Protein AF-A6G5E5-F1 (afdb_monomer)

Nearest PDB structures (foldseek):
  4jgk-assembly3_C  TM=8.802E-01  e=1.884E-04  synthetic construct
  4k0c-assembly1_A  TM=8.537E-01  e=1.272E-03  synthetic construct
  6fx7-assembly1_A  TM=9.025E-01  e=3.855E-03  Archaeoglobus fulgidus DSM 4304
  4gvw-assembly1_A  TM=8.928E-01  e=6.310E-03  unclassified
  1vhu-assembly1_A  TM=8.977E-01  e=9.132E-03  Archaeoglobus fulgidus

Organis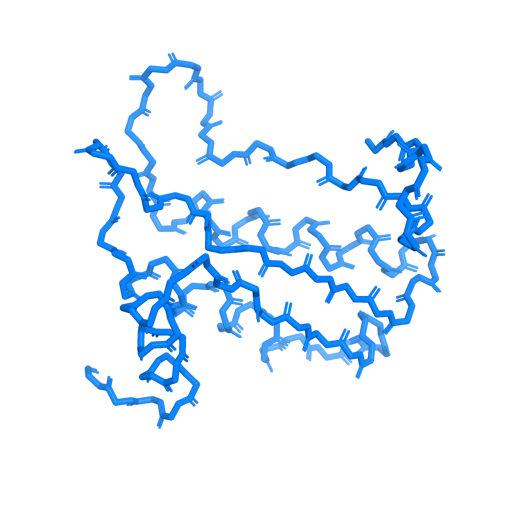m: NCBI:txid391625

Secondary structure (DSSP, 8-state):
-EE-TTSSSSEE----SSSSTTSPP-HHHHHHHHHHHHHHHHHHT-SEEEEE--S-STTS--HHHHHHHHHHHHHH--SS--SEEEEE-SSHHHHHHHHHHHHT--

Radius of gyration: 13.58 Å; Cα contacts (8 Å, |Δi|>4): 144; chains: 1; bounding box: 31×35×32 Å

Foldseek 3Di:
DAAPPPDPDGDDDDFDQDPDPPDEGDLVSLLVRLLVVQVVCVVVVPQEDEAEQPQPDPRGDPSLSSLLSNCVSVVVDDDNPNNYYHYDYPDPVSVVSNVCSNVVPD

Mean predicted aligned error: 4.05 Å

Solvent-accessible surface area (backbone atoms only — not comparable to full-atom values): 6144 Å² total; per-residue (Å²): 108,45,76,39,78,91,48,94,55,76,59,40,82,74,68,70,46,48,98,48,92,91,55,72,35,49,65,68,33,38,28,53,31,41,48,51,52,38,53,50,21,47,79,69,68,35,52,62,50,79,43,62,85,54,54,59,51,102,70,37,42,59,54,52,58,32,32,33,33,39,48,48,45,66,66,69,54,82,65,83,36,48,72,39,80,40,82,46,57,95,49,68,68,51,41,52,34,43,50,32,36,72,74,65,62,127

InterPro domains:
  IPR002589 Macro domain [PF01661] (1-69)
  IPR002589 Macro domain [PS51154] (1-106)
  IPR043472 Macro domain-like [G3DSA:3.40.220.10] (1-104)
  IPR043472 Macro domain-like [SSF52949] (1-103)

pLDDT: mean 90.86, std 8.85, range [51.25, 97.56]

Sequence (106 aa):
MTDAGKMKAKNLIHVPNTPKPGEQVQVEDIARAASAVIVVCELKGYQSVAVPLMGAFDTGIPAEEAARAIHSEFRSHRGERPSRVLFVARNKDEVDVFEMAIDGIG

Structure (mmCIF, N/CA/C/O backbone):
data_AF-A6G5E5-F1
#
_entry.id   AF-A6G5E5-F1
#
loop_
_atom_site.group_PDB
_atom_site.id
_atom_site.type_symbol
_atom_site.label_atom_id
_atom_site.label_alt_id
_atom_site.label_comp_id
_atom_site.label_asym_id
_atom_site.label_entity_id
_atom_site.label_seq_id
_atom_site.pdbx_PDB_ins_code
_atom_site.Cartn_x
_atom_site.Cartn_y
_atom_site.Cartn_z
_atom_site.occupancy
_atom_site.B_iso_or_equiv
_atom_site.auth_seq_id
_atom_site.auth_comp_id
_atom_site.auth_asym_id
_atom_site.auth_atom_id
_atom_site.pdbx_PDB_model_num
ATOM 1 N N . MET A 1 1 ? 3.174 13.451 6.558 1.00 90.94 1 MET A N 1
ATOM 2 C CA . MET A 1 1 ? 1.719 13.171 6.571 1.00 90.94 1 MET A CA 1
ATOM 3 C C . MET A 1 1 ? 0.971 14.481 6.401 1.00 90.94 1 MET A C 1
ATOM 5 O O . MET A 1 1 ? 1.410 15.469 6.976 1.00 90.94 1 MET A O 1
ATOM 9 N N . THR A 1 2 ? -0.113 14.499 5.629 1.00 95.44 2 THR A N 1
ATOM 10 C CA . THR A 1 2 ? -0.952 15.691 5.402 1.00 95.44 2 THR A CA 1
ATOM 11 C C . THR A 1 2 ? -2.437 15.340 5.495 1.00 95.44 2 THR A C 1
ATOM 13 O O . THR A 1 2 ? -2.807 14.165 5.561 1.00 95.44 2 THR A O 1
ATOM 16 N N . ASP A 1 3 ? -3.299 16.354 5.515 1.00 94.25 3 ASP A N 1
ATOM 17 C CA . ASP A 1 3 ? -4.734 16.181 5.275 1.00 94.25 3 ASP A CA 1
ATOM 18 C C . ASP A 1 3 ? -4.985 15.635 3.853 1.00 94.25 3 ASP A C 1
ATOM 20 O O . ASP A 1 3 ? -4.178 15.872 2.946 1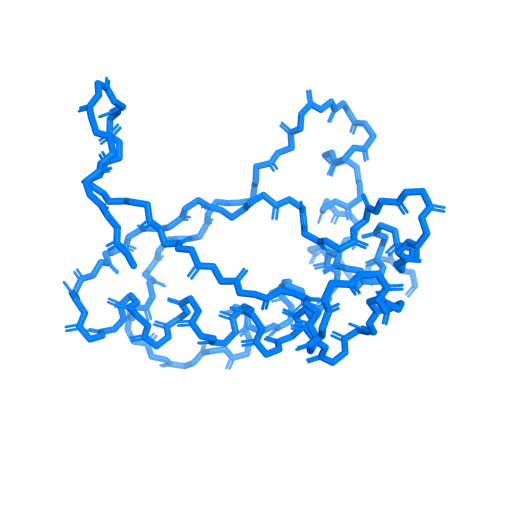.00 94.25 3 ASP A O 1
ATOM 24 N N . ALA A 1 4 ? -6.058 14.859 3.672 1.00 93.50 4 ALA A N 1
ATOM 25 C CA . ALA A 1 4 ? -6.413 14.255 2.382 1.00 93.50 4 ALA A CA 1
ATOM 26 C C . ALA A 1 4 ? -7.397 15.109 1.548 1.00 93.50 4 ALA A C 1
ATOM 28 O O . ALA A 1 4 ? -7.825 14.708 0.462 1.00 93.50 4 ALA A O 1
ATOM 29 N N . GLY A 1 5 ? -7.770 16.291 2.036 1.00 94.12 5 GLY A N 1
ATOM 30 C CA . GLY A 1 5 ? -8.642 17.242 1.365 1.00 94.12 5 GLY A CA 1
ATOM 31 C C . GLY A 1 5 ? -10.050 16.693 1.164 1.00 94.12 5 GLY A C 1
ATOM 32 O O . GLY A 1 5 ? -10.785 16.432 2.109 1.00 94.12 5 GLY A O 1
ATOM 33 N N . LYS A 1 6 ? -10.449 16.537 -0.103 1.00 95.19 6 LYS A N 1
ATOM 34 C CA . LYS A 1 6 ? -11.801 16.086 -0.483 1.00 95.19 6 LYS A CA 1
ATOM 35 C C . LYS A 1 6 ? -11.953 14.560 -0.526 1.00 95.19 6 LYS A C 1
ATOM 37 O O . LYS A 1 6 ? -13.014 14.064 -0.904 1.00 95.19 6 LYS A O 1
ATOM 42 N N . MET A 1 7 ? -10.901 13.806 -0.210 1.00 92.56 7 MET A N 1
ATOM 43 C CA . MET A 1 7 ? -10.950 12.345 -0.200 1.00 92.56 7 MET A CA 1
ATOM 44 C C . MET A 1 7 ? -11.723 11.825 1.019 1.00 92.56 7 MET A C 1
ATOM 46 O O . MET A 1 7 ? -11.807 12.480 2.050 1.00 92.56 7 MET A O 1
ATOM 50 N N . LYS A 1 8 ? -12.248 10.595 0.929 1.00 91.00 8 LYS A N 1
ATOM 51 C CA . LYS A 1 8 ? -12.851 9.905 2.088 1.00 91.00 8 LYS A CA 1
ATOM 52 C C . LYS A 1 8 ? -11.815 9.474 3.135 1.00 91.00 8 LYS A C 1
ATOM 54 O O . LYS A 1 8 ? -12.174 9.209 4.280 1.00 91.00 8 LYS A O 1
ATOM 59 N N . ALA A 1 9 ? -10.552 9.336 2.732 1.00 93.56 9 ALA A N 1
ATOM 60 C CA . ALA A 1 9 ? -9.455 9.070 3.651 1.00 93.56 9 ALA A CA 1
ATOM 61 C C . ALA A 1 9 ? -9.244 10.276 4.576 1.00 93.56 9 ALA A C 1
ATOM 63 O O . ALA A 1 9 ? -9.453 11.410 4.166 1.00 93.56 9 ALA A O 1
ATOM 64 N N . LYS A 1 10 ? -8.806 10.038 5.816 1.00 93.50 10 LYS A N 1
ATOM 65 C CA . LYS A 1 10 ? -8.530 11.126 6.768 1.00 93.50 10 LYS A CA 1
ATOM 66 C C . LYS A 1 10 ? -7.227 11.851 6.439 1.00 93.50 10 LYS A C 1
ATOM 68 O O . LYS A 1 10 ? -7.147 13.069 6.512 1.00 93.50 10 LYS A O 1
ATOM 73 N N . ASN A 1 11 ? -6.189 11.089 6.103 1.00 96.75 11 ASN A N 1
ATOM 74 C CA . ASN A 1 11 ? -4.838 11.604 5.934 1.00 96.75 11 ASN A CA 1
ATOM 75 C C . ASN A 1 11 ? -4.112 10.892 4.795 1.00 96.75 11 ASN A C 1
ATOM 77 O O . ASN A 1 11 ? -4.391 9.731 4.499 1.00 96.75 11 ASN A O 1
ATOM 81 N N . LEU A 1 12 ? -3.151 11.602 4.205 1.00 96.06 12 LEU A N 1
ATOM 82 C CA . LEU A 1 12 ? -2.174 11.063 3.265 1.00 96.06 12 LEU A CA 1
ATOM 83 C C . LEU A 1 12 ? -0.849 10.827 3.990 1.00 96.06 12 LEU A C 1
ATOM 85 O O . LEU A 1 12 ? -0.263 11.746 4.579 1.00 96.06 12 LEU A O 1
ATOM 89 N N . ILE A 1 13 ? -0.378 9.584 3.947 1.00 95.50 13 ILE A N 1
ATOM 90 C CA . ILE A 1 13 ? 0.932 9.194 4.462 1.00 95.50 13 ILE A CA 1
ATOM 91 C C . ILE A 1 13 ? 1.905 9.257 3.285 1.00 95.50 13 ILE A C 1
ATOM 93 O O . ILE A 1 13 ? 1.787 8.496 2.333 1.00 95.50 13 ILE A O 1
ATOM 97 N N . HIS A 1 14 ? 2.844 10.198 3.352 1.00 92.50 14 HIS A N 1
ATOM 98 C CA . HIS A 1 14 ? 3.916 10.340 2.369 1.00 92.50 14 HIS A CA 1
ATOM 99 C C . HIS A 1 14 ? 5.117 9.557 2.870 1.00 92.50 14 HIS A C 1
ATOM 101 O O . HIS A 1 14 ? 5.563 9.812 3.992 1.00 92.50 14 HIS A O 1
ATOM 107 N N . VAL A 1 15 ? 5.618 8.630 2.059 1.00 90.88 15 VAL A N 1
ATOM 108 C CA . VAL A 1 15 ? 6.760 7.791 2.416 1.00 90.88 15 VAL A CA 1
ATOM 109 C C . VAL A 1 15 ? 7.766 7.802 1.269 1.00 90.88 15 VAL A C 1
ATOM 111 O O . VAL A 1 15 ? 7.371 7.534 0.134 1.00 90.88 15 VAL A O 1
ATOM 114 N N . PRO A 1 16 ? 9.040 8.145 1.526 1.00 86.25 16 PRO A N 1
ATOM 115 C CA . PRO A 1 16 ? 10.076 8.037 0.513 1.00 86.25 16 PRO A CA 1
ATOM 116 C C . PRO A 1 16 ? 10.343 6.561 0.213 1.00 86.25 16 PRO A C 1
ATOM 118 O O . PRO A 1 16 ? 10.493 5.752 1.125 1.00 86.25 16 PRO A O 1
ATOM 121 N N . ASN A 1 17 ? 10.412 6.231 -1.070 1.00 82.19 17 ASN A N 1
ATOM 122 C CA . ASN A 1 17 ? 10.718 4.894 -1.572 1.00 82.19 17 ASN A CA 1
ATOM 123 C C . ASN A 1 17 ? 12.069 4.835 -2.308 1.00 82.19 17 ASN A C 1
ATOM 125 O O . ASN A 1 17 ? 12.369 3.835 -2.950 1.00 82.19 17 ASN A O 1
ATOM 129 N N . THR A 1 18 ? 12.866 5.904 -2.217 1.00 82.62 18 THR A N 1
ATOM 130 C CA . THR A 1 18 ? 14.279 5.950 -2.608 1.00 82.62 18 THR A CA 1
ATOM 131 C C . THR A 1 18 ? 15.067 6.815 -1.617 1.00 82.62 18 THR A C 1
ATOM 133 O O . THR A 1 18 ? 14.494 7.735 -1.019 1.00 82.62 18 THR A O 1
ATOM 136 N N . PRO A 1 19 ? 16.381 6.576 -1.439 1.00 74.00 19 PRO A N 1
ATOM 137 C CA . PRO A 1 19 ? 17.219 7.406 -0.571 1.00 74.00 19 PRO A CA 1
ATOM 138 C C . PRO A 1 19 ? 17.437 8.819 -1.124 1.00 74.00 19 PRO A C 1
ATOM 140 O O . PRO A 1 19 ? 17.459 9.785 -0.359 1.00 74.00 19 PRO A O 1
ATOM 143 N N . LYS A 1 20 ? 17.598 8.948 -2.450 1.00 78.62 20 LYS A N 1
ATOM 144 C CA . LYS A 1 20 ? 17.740 10.235 -3.142 1.00 78.62 20 LYS A CA 1
ATOM 145 C C . LYS A 1 20 ? 16.926 10.280 -4.442 1.00 78.62 20 LYS A C 1
ATOM 147 O O . LYS A 1 20 ? 16.670 9.237 -5.051 1.00 78.62 20 LYS A O 1
ATOM 152 N N . PRO A 1 21 ? 16.534 11.482 -4.906 1.00 74.25 21 PRO A N 1
ATOM 153 C CA . PRO A 1 21 ? 15.927 11.647 -6.223 1.00 74.25 21 PRO A CA 1
ATOM 154 C C . PRO A 1 21 ? 16.850 11.126 -7.332 1.00 74.25 21 PRO A C 1
ATOM 156 O O . PRO A 1 21 ? 18.019 11.501 -7.386 1.00 74.25 21 PRO A O 1
ATOM 159 N N . GLY A 1 22 ? 16.317 10.286 -8.221 1.00 74.75 22 GLY A N 1
ATOM 160 C CA . GLY A 1 22 ? 17.051 9.735 -9.367 1.00 74.75 22 GLY A CA 1
ATOM 161 C C . GLY A 1 22 ? 17.888 8.484 -9.078 1.00 74.75 22 GLY A C 1
ATOM 162 O O . GLY A 1 22 ? 18.463 7.934 -10.012 1.00 74.75 22 GLY A O 1
ATOM 163 N N . GLU A 1 23 ? 17.951 8.014 -7.828 1.00 81.25 23 GLU A N 1
ATOM 164 C CA . GLU A 1 23 ? 18.540 6.707 -7.507 1.00 81.25 23 GLU A CA 1
ATOM 165 C C . GLU A 1 23 ? 17.555 5.563 -7.801 1.00 81.25 23 GLU A C 1
ATOM 167 O O . GLU A 1 23 ? 16.334 5.742 -7.776 1.00 81.25 23 GLU A O 1
ATOM 172 N N . GLN A 1 24 ? 18.102 4.378 -8.081 1.00 82.12 24 GLN A N 1
ATOM 173 C CA . GLN A 1 24 ? 17.320 3.175 -8.344 1.00 82.12 24 GLN A CA 1
ATOM 174 C C . GLN A 1 24 ? 16.695 2.651 -7.047 1.00 82.12 24 GLN A C 1
ATOM 176 O O . GLN A 1 24 ? 17.398 2.415 -6.065 1.00 82.12 24 GLN A O 1
ATOM 181 N N . VAL A 1 25 ? 15.381 2.433 -7.077 1.00 87.12 25 VAL A N 1
ATOM 182 C CA . VAL A 1 25 ? 14.624 1.792 -5.992 1.00 87.12 25 VAL A CA 1
ATOM 183 C C . VAL A 1 25 ? 15.161 0.381 -5.758 1.00 87.12 25 VAL A C 1
ATOM 185 O O . VAL A 1 25 ? 15.340 -0.360 -6.723 1.00 87.12 25 VAL A O 1
ATOM 188 N N . GLN A 1 26 ? 15.367 -0.002 -4.498 1.00 90.50 26 GLN A N 1
ATOM 189 C CA . GLN A 1 26 ? 15.627 -1.388 -4.100 1.00 90.50 26 GLN A CA 1
ATOM 190 C C . GLN A 1 26 ? 14.426 -1.987 -3.355 1.00 90.50 26 GLN A C 1
ATOM 192 O O . GLN A 1 26 ? 13.582 -1.268 -2.811 1.00 90.50 26 GLN A O 1
ATOM 197 N N . VAL A 1 27 ? 14.356 -3.317 -3.283 1.00 92.44 27 VAL A N 1
ATOM 198 C CA . VAL A 1 27 ? 13.290 -4.036 -2.559 1.00 92.44 27 VAL A CA 1
ATOM 199 C C . VAL A 1 27 ? 13.258 -3.624 -1.082 1.00 92.44 27 VAL A C 1
ATOM 201 O O . VAL A 1 27 ? 12.189 -3.411 -0.508 1.00 92.44 27 VAL A O 1
ATOM 204 N N . GLU A 1 28 ? 14.426 -3.407 -0.478 1.00 92.50 28 GLU A N 1
ATOM 205 C CA . GLU A 1 28 ? 14.573 -2.97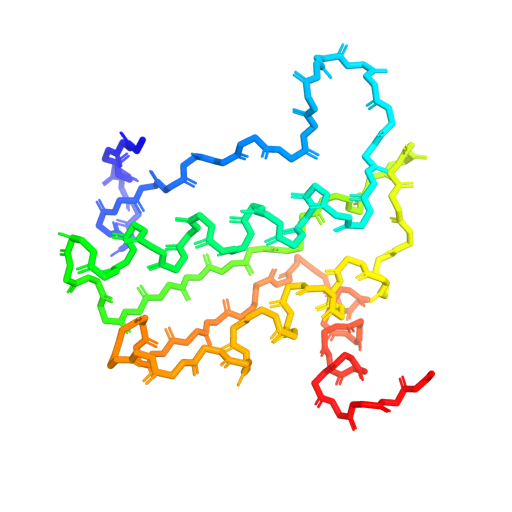5 0.913 1.00 92.50 28 GLU A CA 1
ATOM 206 C C . GLU A 1 28 ? 14.066 -1.547 1.152 1.00 92.50 28 GLU A C 1
ATOM 208 O O . GLU A 1 28 ? 13.705 -1.205 2.281 1.00 92.50 28 GLU A O 1
ATOM 213 N N . ASP A 1 29 ? 14.051 -0.685 0.129 1.00 92.50 29 ASP A N 1
ATOM 214 C CA . ASP A 1 29 ? 13.427 0.638 0.235 1.00 92.50 29 ASP A CA 1
ATOM 215 C C . ASP A 1 29 ? 11.904 0.506 0.335 1.00 92.50 29 ASP A C 1
ATOM 217 O O . ASP A 1 29 ? 11.272 1.189 1.142 1.00 92.50 29 ASP A O 1
ATOM 221 N N . ILE A 1 30 ? 11.316 -0.416 -0.432 1.00 94.69 30 ILE A N 1
ATOM 222 C CA . ILE A 1 30 ? 9.871 -0.674 -0.424 1.00 94.69 30 ILE A CA 1
ATOM 223 C C . ILE A 1 30 ? 9.428 -1.337 0.874 1.00 94.69 30 ILE A C 1
ATOM 225 O O . ILE A 1 30 ? 8.427 -0.913 1.457 1.00 94.69 30 ILE A O 1
ATOM 229 N N . ALA A 1 31 ? 10.198 -2.307 1.368 1.00 95.06 31 ALA A N 1
ATOM 230 C CA . ALA A 1 31 ? 9.950 -2.914 2.670 1.00 95.06 31 ALA A CA 1
ATOM 231 C C . ALA A 1 31 ? 9.966 -1.846 3.776 1.00 95.06 31 ALA A C 1
ATOM 233 O O . ALA A 1 31 ? 8.970 -1.660 4.472 1.00 95.06 31 ALA A O 1
ATOM 234 N N . ARG A 1 32 ? 11.032 -1.032 3.851 1.00 95.06 32 ARG A N 1
ATOM 235 C CA . ARG A 1 32 ? 11.124 0.073 4.824 1.00 95.06 32 ARG A CA 1
ATOM 236 C C . ARG A 1 32 ? 9.980 1.071 4.695 1.00 95.06 32 ARG A C 1
ATOM 238 O O . ARG A 1 32 ? 9.492 1.572 5.711 1.00 95.06 32 ARG A O 1
ATOM 245 N N . ALA A 1 33 ? 9.545 1.367 3.472 1.00 95.31 33 ALA A N 1
ATOM 246 C CA . ALA A 1 33 ? 8.414 2.250 3.250 1.00 95.31 33 ALA A CA 1
ATOM 247 C C . ALA A 1 33 ? 7.118 1.660 3.832 1.00 95.31 33 ALA A C 1
ATOM 249 O O . ALA A 1 33 ? 6.394 2.354 4.550 1.00 95.31 33 ALA A O 1
ATOM 250 N N . ALA A 1 34 ? 6.847 0.375 3.594 1.00 96.56 34 ALA A N 1
ATOM 251 C CA . ALA A 1 34 ? 5.697 -0.316 4.169 1.00 96.56 34 ALA A CA 1
ATOM 252 C C . ALA A 1 34 ? 5.768 -0.374 5.708 1.00 96.56 34 ALA A C 1
ATOM 254 O O . ALA A 1 34 ? 4.783 -0.023 6.366 1.00 96.56 34 ALA A O 1
ATOM 255 N N . SER A 1 35 ? 6.928 -0.688 6.299 1.00 96.44 35 SER A N 1
ATOM 256 C CA . SER A 1 35 ? 7.099 -0.665 7.761 1.00 96.44 35 SER A CA 1
ATOM 257 C C . SER A 1 35 ? 6.834 0.733 8.337 1.00 96.44 35 SER A C 1
ATOM 259 O O . SER A 1 35 ? 6.163 0.874 9.360 1.00 96.44 35 SER A O 1
ATOM 261 N N . ALA A 1 36 ? 7.290 1.796 7.664 1.00 96.50 36 ALA A N 1
ATOM 262 C CA . ALA A 1 36 ? 7.026 3.170 8.089 1.00 96.50 36 ALA A CA 1
ATOM 263 C C . ALA A 1 36 ? 5.524 3.509 8.070 1.00 96.50 36 ALA A C 1
ATOM 265 O O . ALA A 1 36 ? 5.034 4.183 8.979 1.00 96.50 36 ALA A O 1
ATOM 266 N N . VAL A 1 37 ? 4.772 3.015 7.078 1.00 97.06 37 VAL A N 1
ATOM 267 C CA . VAL A 1 37 ? 3.306 3.158 7.044 1.00 97.06 37 VAL A CA 1
ATOM 268 C C . VAL A 1 37 ? 2.659 2.471 8.247 1.00 97.06 37 VAL A C 1
ATOM 270 O O . VAL A 1 37 ? 1.790 3.072 8.883 1.00 97.06 37 VAL A O 1
ATOM 273 N N . ILE A 1 38 ? 3.081 1.246 8.577 1.00 97.50 38 ILE A N 1
ATOM 274 C CA . ILE A 1 38 ? 2.570 0.487 9.730 1.00 97.50 38 ILE A CA 1
ATOM 275 C C . ILE A 1 38 ? 2.786 1.278 11.022 1.00 97.50 38 ILE A C 1
ATOM 277 O O . ILE A 1 38 ? 1.821 1.558 11.734 1.00 97.50 38 ILE A O 1
ATOM 281 N N . VAL A 1 39 ? 4.015 1.740 11.263 1.00 96.69 39 VAL A N 1
ATOM 282 C CA . VAL A 1 39 ? 4.366 2.543 12.445 1.00 96.69 39 VAL A CA 1
ATOM 283 C C . VAL A 1 39 ? 3.507 3.807 12.533 1.00 96.69 39 VAL A C 1
ATOM 285 O O . VAL A 1 39 ? 2.993 4.146 13.599 1.00 96.69 39 VAL A O 1
ATOM 288 N N . VAL A 1 40 ? 3.289 4.510 11.417 1.00 96.44 40 VAL A N 1
ATOM 289 C CA . VAL A 1 40 ? 2.409 5.690 11.401 1.00 96.44 40 VAL A CA 1
ATOM 290 C C . VAL A 1 40 ? 0.969 5.314 11.754 1.00 96.44 40 VAL A C 1
ATOM 292 O O . VAL A 1 40 ? 0.321 6.049 12.503 1.00 96.44 40 VAL A O 1
ATOM 295 N N . CYS A 1 41 ? 0.462 4.185 11.255 1.00 96.88 41 CYS A N 1
ATOM 296 C CA . CYS A 1 41 ? -0.883 3.718 11.584 1.00 96.88 41 CYS A CA 1
ATOM 297 C C . CYS A 1 41 ? -1.032 3.412 13.076 1.00 96.88 41 CYS A C 1
ATOM 299 O O . CYS A 1 41 ? -2.036 3.803 13.671 1.00 96.88 41 CYS A O 1
ATOM 301 N N . GLU A 1 42 ? -0.033 2.789 13.697 1.00 96.25 42 GLU A N 1
ATOM 302 C CA . GLU A 1 42 ? -0.028 2.528 15.138 1.00 96.25 42 GLU A CA 1
ATOM 303 C C . GLU A 1 42 ? -0.002 3.825 15.947 1.00 96.25 42 GLU A C 1
ATOM 305 O O . GLU A 1 42 ? -0.897 4.067 16.759 1.00 96.25 42 GLU A O 1
ATOM 310 N N . LEU A 1 43 ? 0.961 4.706 15.660 1.00 95.62 43 LEU A N 1
ATOM 311 C CA . LEU A 1 43 ? 1.146 5.966 16.384 1.00 95.62 43 LEU A CA 1
ATOM 312 C C . LEU A 1 43 ? -0.061 6.904 16.275 1.00 95.62 43 LEU A C 1
ATOM 314 O O . LEU A 1 43 ? -0.306 7.710 17.173 1.00 95.62 43 LEU A O 1
ATOM 318 N N . LYS A 1 44 ? -0.799 6.845 15.163 1.00 95.81 44 LYS A N 1
ATOM 319 C CA . LYS A 1 44 ? -1.983 7.684 14.922 1.00 95.81 44 LYS A CA 1
ATOM 320 C C . LYS A 1 44 ? -3.304 6.973 15.199 1.00 95.81 44 LYS A C 1
ATOM 322 O O . LYS A 1 44 ? -4.358 7.596 15.079 1.00 95.81 44 LYS A O 1
ATOM 327 N N . GLY A 1 45 ? -3.269 5.697 15.574 1.00 95.94 45 GLY A N 1
ATOM 328 C CA . GLY A 1 45 ? -4.469 4.906 15.826 1.00 95.94 45 GLY A CA 1
ATOM 329 C C . GLY A 1 45 ? -5.321 4.661 14.574 1.00 95.94 45 GLY A C 1
ATOM 330 O O . GLY A 1 45 ? -6.538 4.483 14.688 1.00 95.94 45 GLY A O 1
ATOM 331 N N . TYR A 1 46 ? -4.726 4.664 13.377 1.00 96.50 46 TYR A N 1
ATOM 332 C CA . TYR A 1 46 ? -5.447 4.362 12.142 1.00 96.50 46 TYR A CA 1
ATOM 333 C C . TYR A 1 46 ? -5.761 2.869 12.055 1.00 96.50 46 TYR A C 1
ATOM 335 O O . TYR A 1 46 ? -4.881 2.016 12.092 1.00 96.50 46 TYR A O 1
ATOM 343 N N . GLN A 1 47 ? -7.050 2.561 11.927 1.00 96.56 47 GLN A N 1
ATOM 344 C CA . GLN A 1 47 ? -7.543 1.185 11.841 1.00 96.56 47 GLN A CA 1
ATOM 345 C C . GLN A 1 47 ? -7.403 0.596 10.439 1.00 96.56 47 GLN A C 1
ATOM 347 O O . GLN A 1 47 ? -7.278 -0.613 10.285 1.00 96.56 47 GLN A O 1
ATOM 352 N N . SER A 1 48 ? -7.431 1.447 9.416 1.00 97.19 48 SER A N 1
ATOM 353 C CA . SER A 1 48 ? -7.377 1.021 8.027 1.00 97.19 48 SER A CA 1
ATOM 354 C C . SER A 1 48 ? -6.424 1.877 7.217 1.00 97.19 48 SER A C 1
ATOM 356 O O . SER A 1 48 ? -6.423 3.101 7.377 1.00 97.19 48 SER A O 1
ATOM 358 N N . VAL A 1 49 ? -5.704 1.249 6.293 1.00 97.56 49 VAL A N 1
ATOM 359 C CA . VAL A 1 49 ? -4.841 1.933 5.329 1.00 97.56 49 VAL A CA 1
ATOM 360 C C . VAL A 1 49 ? -5.036 1.354 3.932 1.00 97.56 49 VAL A C 1
ATOM 362 O O . VAL A 1 49 ? -5.266 0.157 3.771 1.00 97.56 49 VAL A O 1
ATOM 365 N N . ALA A 1 50 ? -4.976 2.229 2.933 1.00 97.06 50 ALA A N 1
ATOM 366 C CA . ALA A 1 50 ? -4.945 1.862 1.528 1.00 97.06 50 ALA A CA 1
ATOM 367 C C . ALA A 1 50 ? -3.530 2.115 1.001 1.00 97.06 50 ALA A C 1
ATOM 369 O O . ALA A 1 50 ? -3.016 3.224 1.154 1.00 97.06 50 ALA A O 1
ATOM 370 N N . VAL A 1 51 ? -2.905 1.091 0.426 1.00 96.25 51 VAL A N 1
ATOM 371 C CA . VAL A 1 51 ? -1.510 1.117 -0.018 1.00 96.25 51 VAL A CA 1
ATOM 372 C C . VAL A 1 51 ? -1.479 0.823 -1.517 1.00 96.25 51 VAL A C 1
ATOM 374 O O . VAL A 1 51 ? -1.941 -0.243 -1.927 1.00 96.25 51 VAL A O 1
ATOM 377 N N . PRO A 1 52 ? -1.003 1.759 -2.351 1.00 94.44 52 PRO A N 1
ATOM 378 C CA . PRO A 1 52 ? -0.829 1.500 -3.772 1.00 94.44 52 PRO A CA 1
ATOM 379 C C . PRO A 1 52 ? 0.398 0.616 -4.013 1.00 94.44 52 PRO A C 1
ATOM 381 O O . PRO A 1 52 ? 1.236 0.446 -3.125 1.00 94.44 52 PRO A O 1
ATOM 384 N N . LEU A 1 53 ? 0.554 0.115 -5.237 1.00 92.19 53 LEU A N 1
ATOM 385 C CA . LEU A 1 53 ? 1.843 -0.422 -5.658 1.00 92.19 53 LEU A CA 1
ATOM 386 C C . LEU A 1 53 ? 2.890 0.708 -5.649 1.00 92.19 53 LEU A C 1
ATOM 388 O O . LEU A 1 53 ? 2.680 1.772 -6.234 1.00 92.19 53 LEU A O 1
ATOM 392 N N . MET A 1 54 ? 4.001 0.494 -4.944 1.00 88.50 54 MET A N 1
ATOM 393 C CA . MET A 1 54 ? 5.090 1.464 -4.787 1.00 88.50 54 MET A CA 1
ATOM 394 C C . MET A 1 54 ? 6.385 0.870 -5.333 1.00 88.50 54 MET A C 1
ATOM 396 O O . MET A 1 54 ? 6.662 -0.299 -5.105 1.00 88.50 54 MET A O 1
ATOM 400 N N . GLY A 1 55 ? 7.202 1.673 -6.018 1.00 80.75 55 GLY A N 1
ATOM 401 C CA . GLY A 1 55 ? 8.516 1.230 -6.506 1.00 80.75 55 GLY A CA 1
ATOM 402 C C . GLY A 1 55 ? 8.514 0.511 -7.854 1.00 80.75 55 GLY A C 1
ATOM 403 O O . GLY A 1 55 ? 9.584 0.348 -8.431 1.00 80.75 55 GLY A O 1
ATOM 404 N N . ALA A 1 56 ? 7.339 0.154 -8.376 1.00 73.81 56 ALA A N 1
ATOM 405 C CA . ALA A 1 56 ? 7.155 -0.395 -9.716 1.00 73.81 56 ALA A CA 1
ATOM 406 C C . ALA A 1 56 ? 6.993 0.745 -10.741 1.00 73.81 56 ALA A C 1
ATOM 408 O O . ALA A 1 56 ? 5.882 1.141 -11.094 1.00 73.81 56 ALA A O 1
ATOM 409 N N . PHE A 1 57 ? 8.117 1.321 -11.164 1.00 71.75 57 PHE A N 1
ATOM 410 C CA . PHE A 1 57 ? 8.195 2.354 -12.206 1.00 71.75 57 PHE A CA 1
ATOM 411 C C . PHE A 1 57 ? 9.188 1.918 -13.292 1.00 71.75 57 PHE A C 1
ATOM 413 O O . PHE A 1 57 ? 9.906 0.942 -13.094 1.00 71.75 57 PHE A O 1
ATOM 420 N N . ASP A 1 58 ? 9.281 2.659 -14.401 1.00 64.38 58 ASP A N 1
ATOM 421 C CA . ASP A 1 58 ? 10.119 2.310 -15.566 1.00 64.38 58 ASP A CA 1
ATOM 422 C C . ASP A 1 58 ? 11.600 2.027 -15.231 1.00 64.38 58 ASP A C 1
ATOM 424 O O . ASP A 1 58 ? 12.274 1.296 -15.950 1.00 64.38 58 ASP A O 1
ATOM 428 N N . THR A 1 59 ? 12.113 2.582 -14.129 1.00 66.94 59 THR A N 1
ATOM 429 C CA . THR A 1 59 ? 13.483 2.365 -13.622 1.00 66.94 59 THR A CA 1
ATOM 430 C C . THR A 1 59 ? 13.514 1.738 -12.223 1.00 66.94 59 THR A C 1
ATOM 432 O O . THR A 1 59 ? 14.514 1.847 -11.513 1.00 66.94 59 THR A O 1
ATOM 435 N N . GLY A 1 60 ? 12.389 1.186 -11.773 1.00 75.56 60 GLY A N 1
ATOM 436 C CA . GLY A 1 60 ? 12.205 0.618 -10.443 1.00 75.56 60 GLY A CA 1
ATOM 437 C C . GLY A 1 60 ? 12.512 -0.877 -10.373 1.00 75.56 60 GLY A C 1
ATOM 438 O O . GLY A 1 60 ? 13.227 -1.425 -11.210 1.00 75.56 60 GLY A O 1
ATOM 439 N N . ILE A 1 61 ? 11.953 -1.528 -9.356 1.00 89.06 61 ILE A N 1
ATOM 440 C CA . ILE A 1 61 ? 11.997 -2.989 -9.206 1.00 89.06 61 ILE A CA 1
ATOM 441 C C . ILE A 1 61 ? 10.807 -3.642 -9.927 1.00 89.06 61 ILE A C 1
ATOM 443 O O . ILE A 1 61 ? 9.793 -2.968 -10.155 1.00 89.06 61 ILE A O 1
ATOM 447 N N . PRO A 1 62 ? 10.885 -4.944 -10.261 1.00 91.38 62 PRO A N 1
ATOM 448 C CA . PRO A 1 62 ? 9.742 -5.686 -10.779 1.00 91.38 62 PRO A CA 1
ATOM 449 C C . PRO A 1 62 ? 8.503 -5.525 -9.890 1.00 91.38 62 PRO A C 1
ATOM 451 O O . PRO A 1 62 ?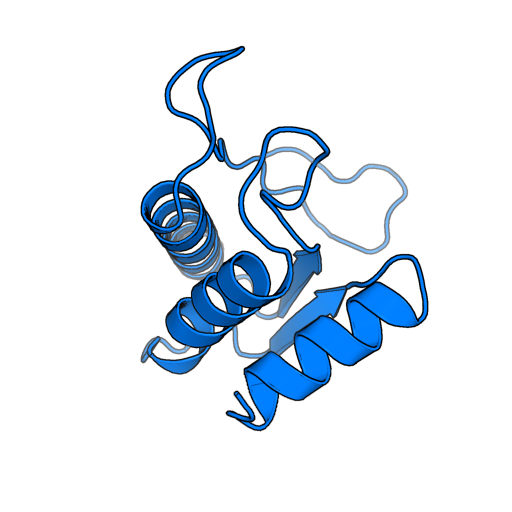 8.584 -5.556 -8.660 1.00 91.38 62 PRO A O 1
ATOM 454 N N . ALA A 1 63 ? 7.336 -5.377 -10.520 1.00 91.88 63 ALA A N 1
ATOM 455 C CA . ALA A 1 63 ? 6.069 -5.162 -9.821 1.00 91.88 63 ALA A CA 1
ATOM 456 C C . ALA A 1 63 ? 5.760 -6.275 -8.803 1.00 91.88 63 ALA A C 1
ATOM 458 O O . ALA A 1 63 ? 5.292 -5.997 -7.700 1.00 91.88 63 ALA A O 1
ATOM 459 N N . GLU A 1 64 ? 6.085 -7.519 -9.152 1.00 92.25 64 GLU A N 1
ATOM 460 C CA . GLU A 1 64 ? 5.930 -8.690 -8.288 1.00 92.25 64 GLU A CA 1
ATOM 461 C C . GLU A 1 64 ? 6.792 -8.598 -7.025 1.00 92.25 64 GLU A C 1
ATOM 463 O O . GLU A 1 64 ? 6.301 -8.857 -5.927 1.00 92.25 64 GLU A O 1
ATOM 468 N N . GLU A 1 65 ? 8.053 -8.178 -7.149 1.00 92.94 65 GLU A N 1
ATOM 469 C CA . GLU A 1 65 ? 8.949 -8.001 -6.002 1.00 92.94 65 GLU A CA 1
ATOM 470 C C . GLU A 1 65 ? 8.449 -6.887 -5.079 1.00 92.94 65 GLU A C 1
ATOM 472 O O . GLU A 1 65 ? 8.393 -7.066 -3.860 1.00 92.94 65 GLU A O 1
ATOM 477 N N . ALA A 1 66 ? 8.005 -5.766 -5.656 1.00 93.94 66 ALA A N 1
ATOM 478 C CA . ALA A 1 66 ? 7.401 -4.673 -4.902 1.00 93.94 66 ALA A CA 1
ATOM 479 C C . ALA A 1 66 ? 6.155 -5.131 -4.131 1.00 93.94 66 ALA A C 1
ATOM 481 O O . ALA A 1 66 ? 6.032 -4.872 -2.932 1.00 93.94 66 ALA A O 1
ATOM 482 N N . ALA A 1 67 ? 5.239 -5.835 -4.796 1.00 95.25 67 ALA A N 1
ATOM 483 C CA . ALA A 1 67 ? 4.013 -6.323 -4.178 1.00 95.25 67 ALA A CA 1
ATOM 484 C C . ALA A 1 67 ? 4.296 -7.353 -3.077 1.00 95.25 67 ALA A C 1
ATOM 486 O O . ALA A 1 67 ? 3.705 -7.265 -1.997 1.00 95.25 67 ALA A O 1
ATOM 487 N N . ARG A 1 68 ? 5.240 -8.279 -3.299 1.00 94.94 68 ARG A N 1
ATOM 488 C CA . ARG A 1 68 ? 5.676 -9.247 -2.279 1.00 94.94 68 ARG A CA 1
ATOM 489 C C . ARG A 1 68 ? 6.289 -8.555 -1.071 1.00 94.94 68 ARG A C 1
ATOM 491 O O . ARG A 1 68 ? 5.959 -8.934 0.051 1.00 94.94 68 ARG A O 1
ATOM 498 N N . ALA A 1 69 ? 7.135 -7.546 -1.274 1.00 95.50 69 ALA A N 1
ATOM 499 C CA . ALA A 1 69 ? 7.732 -6.784 -0.181 1.00 95.50 69 ALA A CA 1
ATOM 500 C C . ALA A 1 69 ? 6.657 -6.074 0.652 1.00 95.50 69 ALA A C 1
ATOM 502 O O . ALA A 1 69 ? 6.608 -6.246 1.869 1.00 95.50 69 ALA A O 1
ATOM 503 N N . ILE A 1 70 ? 5.732 -5.358 -0.001 1.00 96.00 70 ILE A N 1
ATOM 504 C CA . ILE A 1 70 ? 4.614 -4.683 0.677 1.00 96.00 70 ILE A CA 1
ATOM 505 C C . ILE A 1 70 ? 3.773 -5.700 1.461 1.00 96.00 70 ILE A C 1
ATOM 507 O O . ILE A 1 70 ? 3.532 -5.514 2.654 1.00 96.00 70 ILE A O 1
ATOM 511 N N . HIS A 1 71 ? 3.336 -6.784 0.816 1.00 96.38 71 HIS A N 1
ATOM 512 C CA . HIS A 1 71 ? 2.495 -7.793 1.456 1.00 96.38 71 HIS A CA 1
ATOM 513 C C . HIS A 1 71 ? 3.200 -8.464 2.641 1.00 96.38 71 HIS A C 1
ATOM 515 O O . HIS A 1 71 ? 2.588 -8.620 3.699 1.00 96.38 71 HIS A O 1
ATOM 521 N N . SER A 1 72 ? 4.480 -8.809 2.498 1.00 95.94 72 SER A N 1
ATOM 522 C CA . SER A 1 72 ? 5.260 -9.475 3.546 1.00 95.94 72 SER A CA 1
ATOM 523 C C . SER A 1 72 ? 5.402 -8.611 4.798 1.00 95.94 72 SER A C 1
ATOM 525 O O . SER A 1 72 ? 5.237 -9.119 5.909 1.00 95.94 72 SER A O 1
ATOM 527 N N . GLU A 1 73 ? 5.622 -7.304 4.645 1.00 96.50 73 GLU A N 1
ATOM 528 C CA . GLU A 1 73 ? 5.693 -6.367 5.774 1.00 96.50 73 GLU A CA 1
ATOM 529 C C . GLU A 1 73 ? 4.361 -6.293 6.528 1.00 96.50 73 GLU A C 1
ATOM 531 O O . GLU A 1 73 ? 4.311 -6.493 7.742 1.00 96.50 73 GLU A O 1
ATOM 536 N N . PHE A 1 74 ? 3.244 -6.111 5.817 1.00 96.44 74 PHE A N 1
ATOM 537 C CA . PHE A 1 74 ? 1.929 -6.076 6.466 1.00 96.44 74 PHE A CA 1
ATOM 538 C C . PHE A 1 74 ? 1.511 -7.424 7.061 1.00 96.44 74 PHE A C 1
ATOM 540 O O . PHE A 1 74 ? 0.841 -7.450 8.092 1.00 96.44 74 PHE A O 1
ATOM 547 N N . ARG A 1 75 ? 1.892 -8.547 6.443 1.00 95.12 75 ARG A N 1
ATOM 548 C CA . ARG A 1 75 ? 1.536 -9.891 6.919 1.00 95.12 75 ARG A CA 1
ATOM 549 C C . ARG A 1 75 ? 2.373 -10.344 8.113 1.00 95.12 75 ARG A C 1
ATOM 551 O O . ARG A 1 75 ? 1.876 -11.095 8.954 1.00 95.12 75 ARG A O 1
ATOM 558 N N . SER A 1 76 ? 3.638 -9.937 8.174 1.00 95.00 76 SER A N 1
ATOM 559 C CA . SER A 1 76 ? 4.531 -10.248 9.296 1.00 95.00 76 SER A CA 1
ATOM 560 C C . SER A 1 76 ? 4.250 -9.385 10.527 1.00 95.00 76 SER A C 1
ATOM 562 O O . SER A 1 76 ? 4.589 -9.792 11.642 1.00 95.00 76 SER A O 1
ATOM 564 N N . HIS A 1 77 ? 3.574 -8.246 10.344 1.00 94.50 77 HIS A N 1
ATOM 565 C CA . HIS A 1 77 ? 3.165 -7.366 11.429 1.00 94.50 77 HIS A CA 1
ATOM 566 C C . HIS A 1 77 ? 2.305 -8.082 12.476 1.00 94.50 77 HIS A C 1
ATOM 568 O O . HIS A 1 77 ? 1.366 -8.814 12.157 1.00 94.50 77 HIS A O 1
ATOM 574 N N . ARG A 1 78 ? 2.620 -7.860 13.756 1.00 93.19 78 ARG A N 1
ATOM 575 C CA . ARG A 1 78 ? 1.921 -8.471 14.904 1.00 93.19 78 ARG A CA 1
ATOM 576 C C . ARG A 1 78 ? 1.154 -7.467 15.761 1.00 93.19 78 ARG A C 1
ATOM 578 O O . ARG A 1 78 ? 0.521 -7.874 16.731 1.00 93.19 78 ARG A O 1
ATOM 585 N N . GLY A 1 79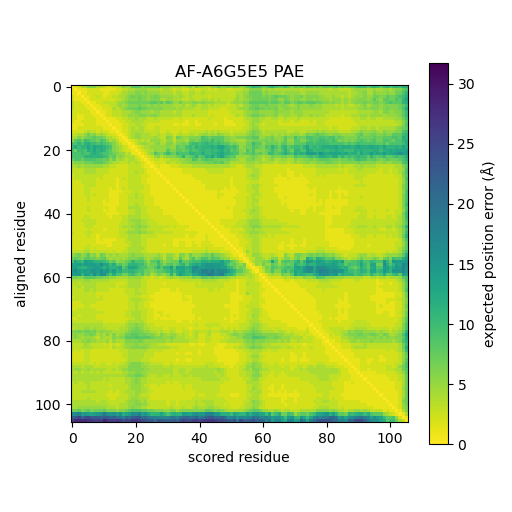 ? 1.224 -6.179 15.432 1.00 92.38 79 GLY A N 1
ATOM 586 C CA . GLY A 1 79 ? 0.495 -5.142 16.152 1.00 92.38 79 GLY A CA 1
ATOM 587 C C . GLY A 1 79 ? -1.007 -5.175 15.867 1.00 92.38 79 GLY A C 1
ATOM 588 O O . GLY A 1 79 ? -1.475 -5.761 14.894 1.00 92.38 79 GLY A O 1
ATOM 589 N N . GLU A 1 80 ? -1.784 -4.503 16.717 1.00 92.62 80 GLU A N 1
ATOM 5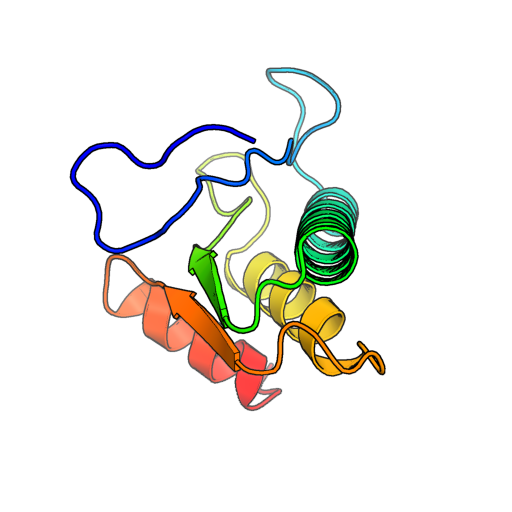90 C CA . GLU A 1 80 ? -3.244 -4.415 16.561 1.00 92.62 80 GLU A CA 1
ATOM 591 C C . GLU A 1 80 ? -3.677 -3.526 15.385 1.00 92.62 80 GLU A C 1
ATOM 593 O O . GLU A 1 80 ? -4.838 -3.558 14.968 1.00 92.62 80 GLU A O 1
ATOM 598 N N . ARG A 1 81 ? -2.777 -2.663 14.893 1.00 93.69 81 ARG A N 1
ATOM 599 C CA . ARG A 1 81 ? -3.070 -1.661 13.864 1.00 93.69 81 ARG A CA 1
ATOM 600 C C . ARG A 1 81 ? -1.979 -1.629 12.791 1.00 93.69 81 ARG A C 1
ATOM 602 O O . ARG A 1 81 ? -0.810 -1.728 13.143 1.00 93.69 81 ARG A O 1
ATOM 609 N N . PRO A 1 82 ? -2.342 -1.402 11.518 1.00 96.56 82 PRO A N 1
ATOM 610 C CA . PRO A 1 82 ? -3.715 -1.320 11.013 1.00 96.56 82 PRO A CA 1
ATOM 611 C C . PRO A 1 82 ? -4.398 -2.701 11.019 1.00 96.56 82 PRO A C 1
ATOM 613 O O . PRO A 1 82 ? -3.791 -3.698 10.650 1.00 96.56 82 PRO A O 1
ATOM 616 N N . SER A 1 83 ? -5.673 -2.758 11.412 1.00 95.00 83 SER A N 1
ATOM 617 C CA . SER A 1 83 ? -6.468 -4.000 11.432 1.00 95.00 83 SER A CA 1
ATOM 618 C C . SER A 1 83 ? -7.056 -4.353 10.060 1.00 95.00 83 SER A C 1
ATOM 620 O O . SER A 1 83 ? -7.512 -5.473 9.837 1.00 95.00 83 SER A O 1
ATOM 622 N N . ARG A 1 84 ? -7.046 -3.399 9.120 1.00 96.44 84 ARG A N 1
ATOM 623 C CA . ARG A 1 84 ? -7.433 -3.603 7.723 1.00 96.44 84 ARG A CA 1
ATOM 624 C C . ARG A 1 84 ? -6.437 -2.935 6.782 1.00 96.44 84 ARG A C 1
ATOM 626 O O . ARG A 1 84 ? -6.234 -1.725 6.840 1.00 96.44 84 ARG A O 1
ATOM 633 N N . VAL A 1 85 ? -5.895 -3.708 5.853 1.00 97.06 85 VAL A N 1
ATOM 634 C CA . VAL A 1 85 ? -5.022 -3.213 4.785 1.00 97.06 85 VAL A CA 1
ATOM 635 C C . VAL A 1 85 ? -5.726 -3.456 3.457 1.00 97.06 85 VAL A C 1
ATOM 637 O O . VAL A 1 85 ? -6.241 -4.547 3.226 1.00 97.06 85 VAL A O 1
ATOM 640 N N . LEU A 1 86 ? -5.803 -2.429 2.612 1.00 96.38 86 LEU A N 1
ATOM 641 C CA . LEU A 1 86 ? -6.287 -2.545 1.240 1.00 96.38 86 LEU A CA 1
ATOM 642 C C . LEU A 1 86 ? -5.119 -2.286 0.296 1.00 96.38 86 LEU A C 1
ATOM 644 O O . LEU A 1 86 ? -4.541 -1.200 0.338 1.00 96.38 86 LEU A O 1
ATOM 648 N N . PHE A 1 87 ? -4.802 -3.241 -0.573 1.00 96.56 87 PHE A N 1
ATOM 649 C CA . PHE A 1 87 ? -3.913 -2.982 -1.701 1.00 96.56 87 PHE A CA 1
ATOM 650 C C . PHE A 1 87 ? -4.721 -2.396 -2.852 1.00 96.56 87 PHE A C 1
ATOM 652 O O . PHE A 1 87 ? -5.795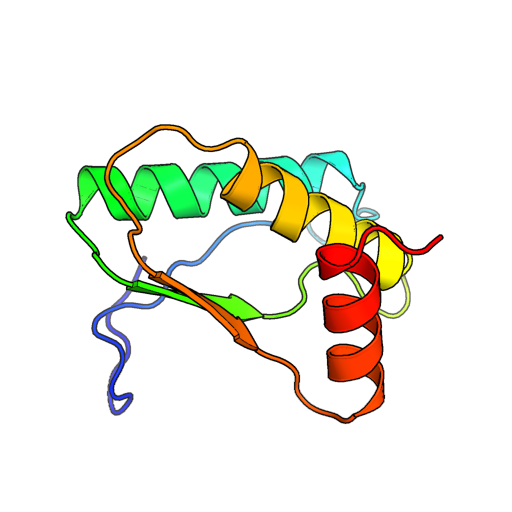 -2.896 -3.188 1.00 96.56 87 PHE A O 1
ATOM 659 N N . VAL A 1 88 ? -4.248 -1.274 -3.390 1.00 94.62 88 VAL A N 1
ATOM 660 C CA . VAL A 1 88 ? -4.963 -0.506 -4.411 1.00 94.62 88 VAL A CA 1
ATOM 661 C C . VAL A 1 88 ? -4.188 -0.566 -5.715 1.00 94.62 88 VAL A C 1
ATOM 663 O O . VAL A 1 88 ? -3.048 -0.116 -5.791 1.00 94.62 88 VAL A O 1
ATOM 666 N N . ALA A 1 89 ? -4.848 -1.088 -6.739 1.00 93.00 89 ALA A N 1
ATOM 667 C CA . ALA A 1 89 ? -4.335 -1.205 -8.093 1.00 93.00 89 ALA A CA 1
ATOM 668 C C . ALA A 1 89 ? -5.048 -0.220 -9.030 1.00 93.00 89 ALA A C 1
ATOM 670 O O . ALA A 1 89 ? -6.226 0.099 -8.843 1.00 93.00 89 ALA A O 1
ATOM 671 N N . ARG A 1 90 ? -4.333 0.263 -10.048 1.00 90.88 90 ARG A N 1
ATOM 672 C CA . ARG A 1 90 ? -4.864 1.172 -11.080 1.00 90.88 90 ARG A CA 1
ATOM 673 C C . ARG A 1 90 ? -5.502 0.436 -12.255 1.00 90.88 90 ARG A C 1
ATOM 675 O O . ARG A 1 90 ? -6.366 0.999 -12.922 1.00 90.88 90 ARG A O 1
ATOM 682 N N . ASN A 1 91 ? -5.056 -0.785 -12.530 1.00 92.31 91 ASN A N 1
ATOM 683 C CA . ASN A 1 91 ? -5.482 -1.604 -13.663 1.00 92.31 91 ASN A CA 1
ATOM 684 C C . ASN A 1 91 ? -5.495 -3.096 -13.279 1.00 92.31 91 ASN A C 1
ATOM 686 O O . ASN A 1 91 ? -5.137 -3.452 -12.159 1.00 92.31 91 ASN A O 1
ATOM 690 N N . LYS A 1 92 ? -5.948 -3.956 -14.202 1.00 94.06 92 LYS A N 1
ATOM 691 C CA . LYS A 1 92 ? -6.048 -5.408 -13.983 1.00 94.06 92 LYS A CA 1
ATOM 692 C C . LYS A 1 92 ? -4.678 -6.043 -13.730 1.00 94.06 92 LYS A C 1
ATOM 694 O O . LYS A 1 92 ? -4.574 -6.850 -12.820 1.00 94.06 92 LYS A O 1
ATOM 699 N N . ASP A 1 93 ? -3.649 -5.620 -14.456 1.00 91.81 93 ASP A N 1
ATOM 700 C CA . ASP A 1 93 ? -2.301 -6.180 -14.319 1.00 91.81 93 ASP A CA 1
ATOM 701 C C . ASP A 1 93 ? -1.750 -5.972 -12.896 1.00 91.81 93 ASP A C 1
ATOM 703 O O . ASP A 1 93 ? -1.243 -6.899 -12.277 1.00 91.81 93 ASP A O 1
ATOM 707 N N . GLU A 1 94 ? -1.920 -4.776 -12.318 1.00 93.00 94 GLU A N 1
ATOM 708 C CA . GLU A 1 94 ? -1.537 -4.508 -10.924 1.00 93.00 94 GLU A CA 1
ATOM 709 C C . GLU A 1 94 ? -2.383 -5.311 -9.915 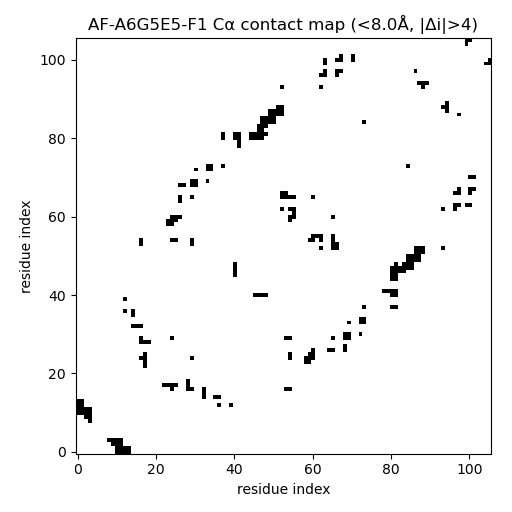1.00 93.00 94 GLU A C 1
ATOM 711 O O . GLU A 1 94 ? -1.881 -5.659 -8.846 1.00 93.00 94 GLU A O 1
ATOM 716 N N . VAL A 1 95 ? -3.652 -5.613 -10.231 1.00 95.50 95 VAL A N 1
ATOM 717 C CA . VAL A 1 95 ? -4.477 -6.513 -9.402 1.00 95.50 95 VAL A CA 1
ATOM 718 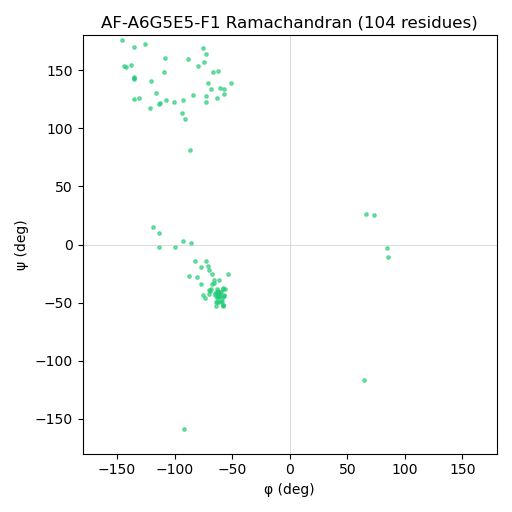C C . VAL A 1 95 ? -3.873 -7.912 -9.400 1.00 95.50 95 VAL A C 1
ATOM 720 O O . VAL A 1 95 ? -3.657 -8.460 -8.323 1.00 95.50 95 VAL A O 1
ATOM 723 N N . ASP A 1 96 ? -3.550 -8.448 -10.577 1.00 94.88 96 ASP A N 1
ATOM 724 C CA . ASP A 1 96 ? -2.995 -9.797 -10.732 1.00 94.88 96 ASP A CA 1
ATOM 725 C C . ASP A 1 96 ? -1.662 -9.931 -9.980 1.00 94.88 96 ASP A C 1
ATOM 727 O O . ASP A 1 96 ? -1.437 -10.900 -9.256 1.00 94.88 96 ASP A O 1
ATOM 731 N N . VAL A 1 97 ? -0.813 -8.901 -10.055 1.00 94.88 97 VAL A N 1
ATOM 732 C CA . VAL A 1 97 ? 0.446 -8.820 -9.300 1.00 94.88 97 VAL A CA 1
ATOM 733 C C . VAL A 1 97 ? 0.218 -8.909 -7.784 1.00 94.88 97 VAL A C 1
ATOM 735 O O . VAL A 1 97 ? 0.941 -9.625 -7.085 1.00 94.88 97 VAL A O 1
ATOM 738 N N . PHE A 1 98 ? -0.774 -8.191 -7.248 1.00 95.56 98 PHE A N 1
ATOM 739 C CA . PHE A 1 98 ? -1.094 -8.273 -5.822 1.00 95.56 98 PHE A CA 1
ATOM 740 C C . PHE A 1 98 ? -1.711 -9.620 -5.438 1.00 95.56 98 PHE A C 1
ATOM 742 O O . PHE A 1 98 ? -1.375 -10.137 -4.374 1.00 95.56 98 PHE A O 1
ATOM 749 N N . GLU A 1 99 ? -2.576 -10.196 -6.275 1.00 95.25 99 GLU A N 1
ATOM 750 C CA . GLU A 1 99 ? -3.158 -11.526 -6.049 1.00 95.25 99 GLU A CA 1
ATOM 751 C C . GLU A 1 99 ? -2.057 -12.589 -5.958 1.00 95.25 99 GLU A C 1
ATOM 753 O O . GLU A 1 99 ? -1.982 -13.307 -4.962 1.00 95.25 99 GLU A O 1
ATOM 758 N N . MET A 1 100 ? -1.113 -12.597 -6.904 1.00 92.94 100 MET A N 1
ATOM 759 C CA . MET A 1 100 ? 0.051 -13.492 -6.871 1.00 92.94 100 MET A CA 1
ATOM 760 C C . MET A 1 100 ? 0.875 -13.328 -5.586 1.00 92.94 100 MET A C 1
ATOM 762 O O . MET A 1 100 ? 1.251 -14.317 -4.948 1.00 92.94 100 MET A O 1
ATOM 766 N N . ALA A 1 101 ? 1.131 -12.082 -5.170 1.00 93.12 101 ALA A N 1
ATOM 767 C CA . ALA A 1 101 ? 1.873 -11.791 -3.945 1.00 93.12 101 ALA A CA 1
ATOM 768 C C . ALA A 1 101 ? 1.137 -12.243 -2.670 1.00 93.12 101 ALA A C 1
ATOM 770 O O . ALA A 1 101 ? 1.789 -12.631 -1.695 1.00 93.12 101 ALA A O 1
ATOM 771 N N . ILE A 1 102 ? -0.199 -12.190 -2.660 1.00 92.62 102 ILE A N 1
ATOM 772 C CA . ILE A 1 102 ? -1.039 -12.642 -1.542 1.00 92.62 102 ILE A CA 1
ATOM 773 C C . ILE A 1 102 ? -1.082 -14.169 -1.473 1.00 92.62 102 ILE A C 1
ATOM 775 O O . ILE A 1 102 ? -0.903 -14.733 -0.390 1.00 92.62 102 ILE A O 1
ATOM 779 N N . ASP A 1 103 ? -1.280 -14.820 -2.617 1.00 90.38 103 ASP A N 1
ATOM 780 C CA . ASP A 1 103 ? -1.403 -16.275 -2.724 1.00 90.38 103 ASP A CA 1
ATOM 781 C C . ASP A 1 103 ? -0.059 -16.994 -2.530 1.00 90.38 103 ASP A C 1
ATOM 783 O O . ASP A 1 103 ? -0.021 -18.203 -2.295 1.00 90.38 103 ASP A O 1
ATOM 787 N N . GLY A 1 104 ? 1.054 -16.253 -2.582 1.00 74.06 104 GLY A N 1
ATOM 788 C CA . GLY A 1 104 ? 2.403 -16.803 -2.461 1.00 74.06 104 GLY A CA 1
ATOM 789 C C . GLY A 1 104 ? 2.832 -17.576 -3.707 1.00 74.06 104 GLY A C 1
ATOM 790 O O . GLY A 1 104 ? 3.656 -18.486 -3.611 1.00 74.06 104 GLY A O 1
ATOM 791 N N . ILE A 1 105 ? 2.256 -17.242 -4.863 1.00 53.72 105 ILE A N 1
ATOM 792 C CA . ILE A 1 105 ? 2.556 -17.888 -6.137 1.00 53.72 105 ILE A CA 1
ATOM 793 C C . ILE A 1 105 ? 3.696 -17.121 -6.810 1.00 53.72 105 ILE A C 1
ATOM 795 O O . ILE A 1 105 ? 3.503 -16.014 -7.312 1.00 53.72 105 ILE A O 1
ATOM 799 N N . GLY A 1 106 ? 4.876 -17.748 -6.830 1.00 51.25 106 GLY A N 1
ATOM 800 C CA . GLY A 1 106 ? 5.980 -17.446 -7.744 1.00 51.25 106 GLY A CA 1
ATOM 801 C C . GLY A 1 106 ? 7.361 -17.435 -7.119 1.00 51.25 106 GLY A C 1
ATOM 802 O O . GLY A 1 106 ? 7.511 -17.618 -5.892 1.00 51.25 106 GLY A O 1
#